Protein AF-A0A6I3UVT5-F1 (afdb_monomer_lite)

Organism: Streptococcus pneumoniae (NCBI:txid1313)

Sequence (71 aa):
MKETVVVLAISTKKERGWIKVSTLNDCWSDLGMHFDKSKFGAVFSAPGLYEVEVINNASFGQNPQYEATQC

Radius of gyration: 11.64 Å; chains: 1; bounding box: 28×25×32 Å

Secondary structure (DSSP, 8-state):
-EEEEEEEEEE-SSSSEEEEEEESSS-SS-EEEEE-HHHHTTTSSSSEEEEEEEEE-PPTTSPP-EEEE--

pLDDT: mean 88.01, std 8.45, range [55.75, 95.81]

Foldseek 3Di:
DKFKWWFPDWDPPDQWIKTWIDGPPDDPDIDMATEHCVPCVVVPPDTGIDTFDWDFPDDPPDDTHIYTDDD

Structure (mmCIF, N/CA/C/O backbone):
data_AF-A0A6I3UVT5-F1
#
_entry.id   AF-A0A6I3UVT5-F1
#
loop_
_atom_site.group_PDB
_atom_site.id
_atom_site.type_symbol
_atom_site.label_atom_id
_atom_site.label_alt_id
_atom_site.label_comp_id
_atom_site.label_asym_id
_atom_site.label_entity_id
_atom_site.label_seq_id
_atom_site.pdbx_PDB_ins_code
_atom_site.Cartn_x
_atom_site.Cartn_y
_atom_site.Cartn_z
_atom_site.occupancy
_atom_site.B_iso_or_equiv
_atom_site.auth_seq_id
_atom_site.auth_comp_id
_atom_site.auth_asym_id
_atom_site.auth_atom_id
_atom_site.pdbx_PDB_model_num
ATOM 1 N N . MET A 1 1 ? -3.411 11.210 -4.399 1.00 74.44 1 MET A N 1
ATOM 2 C CA . MET A 1 1 ? -3.943 10.877 -5.745 1.00 74.44 1 MET A CA 1
ATOM 3 C C . MET A 1 1 ? -4.731 9.590 -5.598 1.00 74.44 1 MET A C 1
ATOM 5 O O . MET A 1 1 ? -4.218 8.704 -4.925 1.00 74.44 1 MET A O 1
ATOM 9 N N . LYS A 1 2 ? -5.955 9.503 -6.136 1.00 84.38 2 LYS A N 1
ATOM 10 C CA . LYS A 1 2 ? -6.721 8.249 -6.111 1.00 84.38 2 LYS A CA 1
ATOM 11 C C . LYS A 1 2 ? -6.179 7.308 -7.172 1.00 84.38 2 LYS A C 1
ATOM 13 O O . LYS A 1 2 ? -6.066 7.703 -8.330 1.00 84.38 2 LYS A O 1
ATOM 18 N N . GLU A 1 3 ? -5.864 6.088 -6.773 1.00 85.31 3 GLU A N 1
ATOM 19 C CA . GLU A 1 3 ? -5.404 5.038 -7.668 1.00 85.31 3 GLU A CA 1
ATOM 20 C C . GLU A 1 3 ? -6.144 3.735 -7.387 1.00 85.31 3 GLU A C 1
ATOM 22 O O . GLU A 1 3 ? -6.413 3.376 -6.240 1.00 85.31 3 GLU A O 1
ATOM 27 N N . THR A 1 4 ? -6.460 3.007 -8.457 1.00 89.19 4 THR A N 1
ATOM 28 C CA . THR A 1 4 ? -6.913 1.622 -8.347 1.00 89.19 4 THR A CA 1
ATOM 29 C C . THR A 1 4 ? -5.696 0.709 -8.404 1.00 89.19 4 THR A C 1
ATOM 31 O O . THR A 1 4 ? -4.960 0.695 -9.392 1.00 89.19 4 THR A O 1
ATOM 34 N N . VAL A 1 5 ? -5.492 -0.063 -7.341 1.00 89.06 5 VAL A N 1
ATOM 35 C CA . VAL A 1 5 ? -4.353 -0.970 -7.187 1.00 89.06 5 VAL A CA 1
ATOM 36 C C . VAL A 1 5 ? -4.828 -2.396 -6.941 1.00 89.06 5 VAL A C 1
ATOM 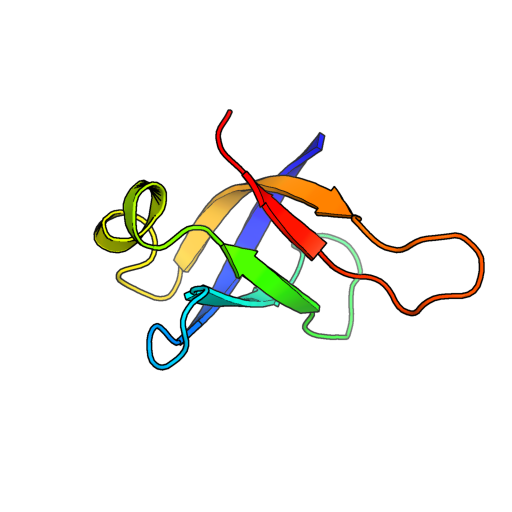38 O O . VAL A 1 5 ? -5.887 -2.633 -6.356 1.00 89.06 5 VAL A O 1
ATOM 41 N N . VAL A 1 6 ? -4.017 -3.365 -7.358 1.00 90.75 6 VAL A N 1
ATOM 42 C CA . VAL A 1 6 ? -4.207 -4.775 -7.008 1.00 90.75 6 VAL A CA 1
ATOM 43 C C . VAL A 1 6 ? -3.372 -5.072 -5.772 1.00 90.75 6 VAL A C 1
ATOM 45 O O . VAL A 1 6 ? -2.147 -5.094 -5.852 1.00 90.75 6 VAL A O 1
ATOM 48 N N . VAL A 1 7 ? -4.005 -5.329 -4.632 1.00 92.94 7 VAL A N 1
ATOM 49 C CA . VAL A 1 7 ? -3.335 -5.813 -3.421 1.00 92.94 7 VAL A CA 1
ATOM 50 C C . VAL A 1 7 ? -3.070 -7.307 -3.567 1.00 92.94 7 VAL A C 1
ATOM 52 O O . VAL A 1 7 ? -3.996 -8.106 -3.684 1.00 92.94 7 VAL A O 1
ATOM 55 N N . LEU A 1 8 ? -1.795 -7.683 -3.538 1.00 92.56 8 LEU A N 1
ATOM 56 C CA . LEU A 1 8 ? -1.315 -9.056 -3.719 1.00 92.56 8 LEU A CA 1
ATOM 57 C C . LEU A 1 8 ? -1.023 -9.751 -2.387 1.00 92.56 8 LEU A C 1
ATOM 59 O O . LEU A 1 8 ? -1.179 -10.963 -2.265 1.00 92.56 8 LEU A O 1
ATOM 63 N N . ALA A 1 9 ? -0.568 -8.995 -1.389 1.00 93.75 9 ALA A N 1
ATOM 64 C CA . ALA A 1 9 ? -0.251 -9.514 -0.065 1.00 93.75 9 ALA A CA 1
ATOM 65 C C . ALA A 1 9 ? -0.412 -8.427 0.994 1.00 93.75 9 ALA A C 1
ATOM 67 O O . ALA A 1 9 ? -0.183 -7.249 0.726 1.00 93.75 9 ALA A O 1
ATOM 68 N N . ILE A 1 10 ? -0.761 -8.842 2.209 1.00 95.31 10 ILE A N 1
ATOM 69 C CA . ILE A 1 10 ? -0.989 -7.953 3.348 1.00 95.31 10 ILE A CA 1
ATOM 70 C C . ILE A 1 10 ? -0.173 -8.462 4.535 1.00 95.31 10 ILE A C 1
ATOM 72 O O . ILE A 1 10 ? -0.138 -9.658 4.823 1.00 95.31 10 ILE A O 1
ATOM 76 N N . SER A 1 11 ? 0.481 -7.547 5.244 1.00 94.50 11 SER A N 1
ATOM 77 C CA . SER A 1 11 ? 1.215 -7.817 6.474 1.00 94.50 11 SER A CA 1
ATOM 78 C C . SER A 1 11 ? 0.837 -6.806 7.549 1.00 94.50 11 SER A C 1
ATOM 80 O O . SER A 1 11 ? 1.003 -5.602 7.385 1.00 94.50 11 SER A O 1
ATOM 82 N N . THR A 1 12 ? 0.378 -7.303 8.693 1.00 92.62 12 THR A N 1
ATOM 83 C CA . THR A 1 12 ? 0.008 -6.492 9.867 1.00 92.62 12 THR A CA 1
ATOM 84 C C . THR A 1 12 ? 0.943 -6.718 11.061 1.00 92.62 12 THR A C 1
ATOM 86 O O . THR A 1 12 ? 0.679 -6.237 12.165 1.00 92.62 12 THR A O 1
ATOM 89 N N . LYS A 1 13 ? 2.062 -7.426 10.840 1.00 89.25 13 LYS A N 1
ATOM 90 C CA . LYS A 1 13 ? 2.994 -7.878 11.890 1.00 89.25 13 LYS A CA 1
ATOM 91 C C . LYS A 1 13 ? 3.760 -6.746 12.584 1.00 89.25 13 LYS A C 1
ATOM 93 O O . LYS A 1 13 ? 4.173 -6.918 13.724 1.00 89.25 13 LYS A O 1
ATOM 98 N N . LYS A 1 14 ? 3.993 -5.622 11.899 1.00 90.06 14 LYS A N 1
ATOM 99 C CA . LYS A 1 14 ? 4.736 -4.462 12.427 1.00 90.06 14 LYS A CA 1
ATOM 100 C C . LYS A 1 14 ? 3.784 -3.386 12.950 1.00 90.06 14 LYS A C 1
ATOM 102 O O . LYS A 1 14 ? 2.570 -3.534 12.840 1.00 90.06 14 LYS A O 1
ATOM 107 N N . GLU A 1 15 ? 4.331 -2.318 13.532 1.00 89.75 15 GLU A N 1
ATOM 108 C CA . GLU A 1 15 ? 3.565 -1.165 14.031 1.00 89.75 15 GLU A CA 1
ATOM 109 C C . GLU A 1 15 ? 2.660 -0.561 12.950 1.00 89.75 15 GLU A C 1
ATOM 111 O O . GLU A 1 15 ? 1.475 -0.342 13.189 1.00 89.75 15 GLU A O 1
ATOM 116 N N . ARG A 1 16 ? 3.194 -0.390 11.738 1.00 92.50 16 ARG A N 1
ATOM 117 C CA . ARG A 1 16 ? 2.424 -0.028 10.547 1.00 92.50 16 ARG A CA 1
ATOM 118 C C . ARG A 1 16 ? 2.073 -1.274 9.746 1.00 92.50 16 ARG A C 1
ATOM 120 O O . ARG A 1 16 ? 2.847 -2.233 9.690 1.00 92.50 16 ARG A O 1
ATOM 127 N N . GLY A 1 17 ? 0.896 -1.248 9.136 1.00 94.44 17 GLY A N 1
ATOM 128 C CA . GLY A 1 17 ? 0.504 -2.242 8.153 1.00 94.44 17 GLY A CA 1
ATOM 129 C C . GLY A 1 17 ? 1.315 -2.057 6.879 1.00 94.44 17 GLY A C 1
ATOM 130 O O . GLY A 1 17 ? 1.815 -0.965 6.604 1.00 94.44 17 GLY A O 1
ATOM 131 N N . TRP A 1 18 ? 1.467 -3.129 6.117 1.00 95.81 18 TRP A N 1
ATOM 132 C CA . TRP A 1 18 ? 2.146 -3.118 4.833 1.00 95.81 18 TRP A CA 1
ATOM 133 C C . TRP A 1 18 ? 1.355 -3.933 3.816 1.00 95.81 18 TRP A C 1
ATOM 135 O O . TRP A 1 18 ? 0.883 -5.027 4.132 1.00 95.81 18 TRP A O 1
ATOM 145 N N . ILE A 1 19 ? 1.227 -3.412 2.602 1.00 94.69 19 ILE A N 1
ATOM 146 C CA . ILE A 1 19 ? 0.630 -4.103 1.463 1.00 94.69 19 ILE A CA 1
ATOM 147 C C . ILE A 1 19 ? 1.623 -4.174 0.311 1.00 94.69 19 ILE A C 1
ATOM 149 O O . ILE A 1 19 ? 2.349 -3.219 0.029 1.00 94.69 19 ILE A O 1
ATOM 153 N N . LYS A 1 20 ? 1.616 -5.318 -0.367 1.00 94.12 20 LYS A N 1
ATOM 154 C CA . LYS A 1 20 ? 2.235 -5.499 -1.674 1.00 94.12 20 LYS A CA 1
ATOM 155 C C . LYS A 1 20 ? 1.186 -5.207 -2.730 1.00 94.12 20 LYS A C 1
ATOM 157 O O . LYS A 1 20 ? 0.132 -5.843 -2.700 1.00 94.12 20 LYS A O 1
ATOM 162 N N . VAL A 1 21 ? 1.469 -4.299 -3.652 1.00 91.75 21 VAL A N 1
ATOM 163 C CA . VAL A 1 21 ? 0.524 -3.903 -4.695 1.00 91.75 21 VAL A CA 1
ATOM 164 C C . VAL A 1 21 ? 1.128 -4.005 -6.087 1.00 91.75 21 VAL A C 1
ATOM 166 O O . VAL A 1 21 ? 2.337 -3.906 -6.257 1.00 91.75 21 VAL A O 1
ATOM 169 N N . SER A 1 22 ? 0.276 -4.177 -7.086 1.00 88.69 22 SER A N 1
ATOM 170 C CA . SER A 1 22 ? 0.603 -3.959 -8.493 1.00 88.69 22 SER A CA 1
ATOM 171 C C . SER A 1 22 ? -0.323 -2.870 -9.029 1.00 88.69 22 SER A C 1
ATOM 173 O O . SER A 1 22 ? -1.526 -2.878 -8.747 1.00 88.69 22 SER A O 1
ATOM 175 N N . THR A 1 23 ? 0.239 -1.890 -9.734 1.00 80.69 23 THR A N 1
ATOM 176 C CA . THR A 1 23 ? -0.547 -0.845 -10.396 1.00 80.69 23 THR A CA 1
ATOM 177 C C . THR A 1 23 ? -1.172 -1.414 -11.664 1.00 80.69 23 THR A C 1
ATOM 179 O O . THR A 1 23 ? -0.572 -2.243 -12.342 1.00 80.69 23 THR A O 1
ATOM 182 N N . LEU A 1 24 ? -2.376 -0.956 -12.007 1.00 74.00 24 LEU A N 1
ATOM 183 C CA . LEU A 1 24 ? -3.086 -1.441 -13.197 1.00 74.00 24 LEU A CA 1
ATOM 184 C C . LEU A 1 24 ? -2.521 -0.905 -14.523 1.00 74.00 24 LEU A C 1
ATOM 186 O O . LEU A 1 24 ? -2.867 -1.427 -15.578 1.00 74.00 24 LEU A O 1
ATOM 190 N N . ASN A 1 25 ? -1.646 0.102 -14.471 1.00 67.69 25 ASN A N 1
ATOM 191 C CA . ASN A 1 25 ? -1.056 0.736 -15.648 1.00 67.69 25 ASN A CA 1
ATOM 192 C C . ASN A 1 25 ? 0.440 0.401 -15.741 1.00 67.69 25 ASN A C 1
ATOM 194 O O . ASN A 1 25 ? 1.165 0.633 -14.771 1.00 67.69 25 ASN A O 1
ATOM 198 N 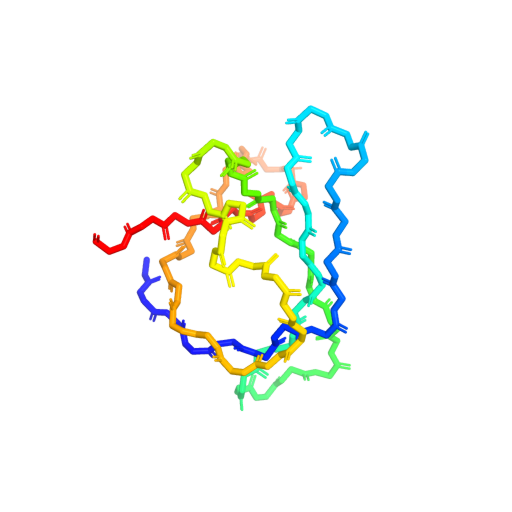N . ASP A 1 26 ? 0.858 -0.139 -16.894 1.00 61.34 26 ASP A N 1
ATOM 199 C CA . ASP A 1 26 ? 2.227 -0.281 -17.432 1.00 61.34 26 ASP A CA 1
ATOM 200 C C . ASP A 1 26 ? 3.379 -0.449 -16.421 1.00 61.34 26 ASP A C 1
ATOM 202 O O . ASP A 1 26 ? 4.459 0.124 -16.577 1.00 61.34 26 ASP A O 1
ATOM 206 N N . CYS A 1 27 ? 3.187 -1.271 -15.389 1.00 65.75 27 CYS A N 1
ATOM 207 C CA . CYS A 1 27 ? 4.207 -1.541 -14.384 1.00 65.75 27 CYS A CA 1
ATOM 208 C C . CYS A 1 27 ? 4.544 -3.028 -14.354 1.00 65.75 27 CYS A C 1
ATOM 210 O O . CYS A 1 27 ? 3.695 -3.880 -14.106 1.00 65.75 27 CYS A O 1
ATOM 212 N N . TRP A 1 28 ? 5.816 -3.334 -14.598 1.00 65.94 28 TRP A N 1
ATOM 213 C CA . TRP A 1 28 ? 6.344 -4.700 -14.593 1.00 65.94 28 TRP A CA 1
ATOM 214 C C . TRP A 1 28 ? 6.739 -5.178 -13.190 1.00 65.94 28 TRP A C 1
ATOM 216 O O . TRP A 1 28 ? 7.126 -6.332 -13.016 1.00 65.94 28 TRP A O 1
ATOM 226 N N . SER A 1 29 ? 6.664 -4.294 -12.192 1.00 73.00 29 SER A N 1
ATOM 227 C CA . SER A 1 29 ? 7.084 -4.554 -10.817 1.00 73.00 29 SER A CA 1
ATOM 228 C C . SER A 1 29 ? 5.950 -4.361 -9.819 1.00 73.00 29 SER A C 1
ATOM 230 O O . SER A 1 29 ? 5.024 -3.579 -10.021 1.00 73.00 29 SER A O 1
ATOM 232 N N . ASP A 1 30 ? 6.064 -5.056 -8.696 1.00 79.31 30 ASP A N 1
ATOM 233 C CA . ASP A 1 30 ? 5.257 -4.780 -7.519 1.00 79.31 30 ASP A CA 1
ATOM 234 C C . ASP A 1 30 ? 5.817 -3.594 -6.714 1.00 79.31 30 ASP A C 1
ATOM 236 O O . ASP A 1 30 ? 7.005 -3.276 -6.756 1.00 79.31 30 ASP A O 1
ATOM 240 N N . LEU A 1 31 ? 4.932 -2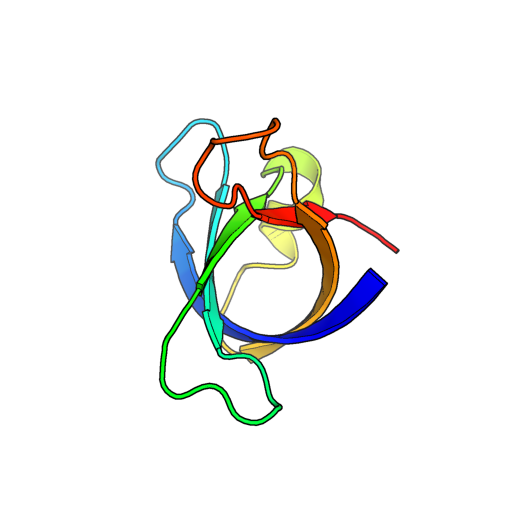.914 -5.989 1.00 87.56 31 LEU A N 1
ATOM 241 C CA . LEU A 1 31 ? 5.247 -1.824 -5.072 1.00 87.56 31 LEU A CA 1
ATOM 242 C C . LEU A 1 31 ? 4.847 -2.211 -3.648 1.00 87.56 31 LEU A C 1
ATOM 244 O O . LEU A 1 31 ? 3.951 -3.026 -3.422 1.00 87.56 31 LEU A O 1
ATOM 248 N N . GLY A 1 32 ? 5.513 -1.607 -2.668 1.00 91.12 32 GLY A N 1
ATOM 249 C CA . GLY A 1 32 ? 5.168 -1.733 -1.257 1.00 91.12 32 GLY A CA 1
ATOM 250 C C . GLY A 1 32 ? 4.587 -0.431 -0.727 1.00 91.12 32 GLY A C 1
ATOM 251 O O . GLY A 1 32 ? 5.181 0.626 -0.934 1.00 91.12 32 GLY A O 1
ATOM 252 N N . MET A 1 33 ? 3.469 -0.505 -0.008 1.00 93.50 33 MET A N 1
ATOM 253 C CA . MET A 1 33 ? 2.849 0.658 0.632 1.00 93.50 33 MET A CA 1
ATOM 254 C C . MET A 1 33 ? 2.596 0.376 2.109 1.00 93.50 33 MET A C 1
ATOM 256 O O . MET A 1 33 ? 2.172 -0.721 2.478 1.00 93.50 33 MET A O 1
ATOM 260 N N . HIS A 1 34 ? 2.847 1.364 2.963 1.00 95.44 34 HIS A N 1
ATOM 261 C CA . HIS A 1 34 ? 2.439 1.295 4.364 1.00 95.44 34 HIS A CA 1
ATOM 262 C C . HIS A 1 34 ? 1.001 1.782 4.548 1.00 95.44 34 HIS A C 1
ATOM 264 O O . HIS A 1 34 ? 0.490 2.543 3.735 1.00 95.44 34 HIS A O 1
ATOM 270 N N . PHE A 1 35 ? 0.354 1.363 5.634 1.00 94.56 35 PHE A N 1
ATOM 271 C CA . PHE A 1 35 ? -0.960 1.868 6.028 1.00 94.56 35 PHE A CA 1
ATOM 272 C C . PHE A 1 35 ? -1.126 1.885 7.552 1.00 94.56 35 PHE A C 1
ATOM 274 O O . PHE A 1 35 ? -0.458 1.146 8.286 1.00 94.56 35 PHE A O 1
ATOM 281 N N . ASP A 1 36 ? -2.042 2.719 8.039 1.00 93.50 36 ASP A N 1
ATOM 282 C CA . ASP A 1 36 ? -2.447 2.751 9.446 1.00 93.50 36 ASP A CA 1
ATOM 283 C C . ASP A 1 36 ? -3.408 1.591 9.756 1.00 93.50 36 ASP A C 1
ATOM 285 O O . ASP A 1 36 ? -4.537 1.536 9.264 1.00 93.50 36 ASP A O 1
ATOM 289 N N . LYS A 1 37 ? -2.976 0.648 10.600 1.00 92.38 37 LYS A N 1
ATOM 290 C CA . LYS A 1 37 ? -3.783 -0.532 10.949 1.00 92.38 37 LYS A CA 1
ATOM 291 C C . LYS A 1 37 ? -5.081 -0.182 11.669 1.00 92.38 37 LYS A C 1
ATOM 293 O O . LYS A 1 37 ? -6.052 -0.916 11.512 1.00 92.38 37 LYS A O 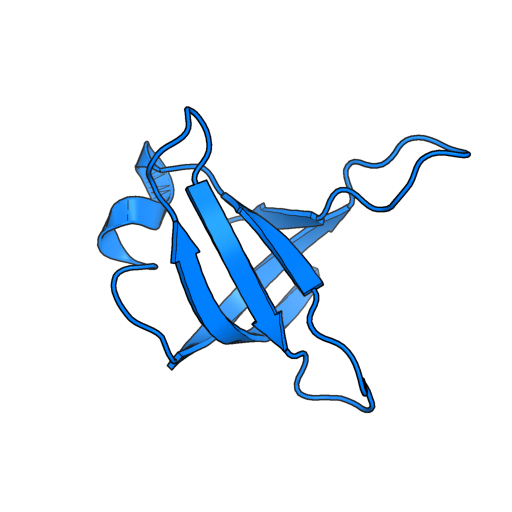1
ATOM 298 N N . SER A 1 38 ? -5.101 0.900 12.446 1.00 90.62 38 SER A N 1
ATOM 299 C CA . SER A 1 38 ? -6.298 1.317 13.183 1.00 90.62 38 SER A CA 1
ATOM 300 C C . SER A 1 38 ? -7.408 1.785 12.242 1.00 90.62 38 SER A C 1
ATOM 302 O O . SER A 1 38 ? -8.584 1.584 12.530 1.00 90.62 38 SER A O 1
ATOM 304 N N . LYS A 1 39 ? -7.025 2.339 11.085 1.00 88.88 39 LYS A N 1
ATOM 305 C CA . LYS A 1 39 ? -7.946 2.864 10.071 1.00 88.88 39 LYS A CA 1
ATOM 306 C C . LYS A 1 39 ? -8.304 1.829 9.008 1.00 88.88 39 LYS A C 1
ATOM 308 O O . LYS A 1 39 ? -9.461 1.727 8.622 1.00 88.88 39 LYS A O 1
ATOM 313 N N . PHE A 1 40 ? -7.330 1.036 8.555 1.00 90.00 40 PHE A N 1
ATOM 314 C CA . PHE A 1 40 ? -7.500 0.149 7.395 1.00 90.00 40 PHE A CA 1
ATOM 315 C C . PHE A 1 40 ? -7.448 -1.345 7.714 1.00 90.00 40 PHE A C 1
ATOM 317 O O . PHE A 1 40 ? -7.546 -2.158 6.799 1.00 90.00 40 PHE A O 1
ATOM 324 N N . GLY A 1 41 ? -7.314 -1.744 8.983 1.00 83.31 41 GLY A N 1
ATOM 325 C CA . GLY A 1 41 ? -7.190 -3.156 9.363 1.00 83.31 41 GLY A CA 1
ATOM 326 C C . GLY A 1 41 ? -8.363 -4.036 8.914 1.00 83.31 41 GLY A C 1
ATOM 327 O O . GLY A 1 41 ? -8.154 -5.195 8.575 1.00 83.31 41 GLY A O 1
ATOM 328 N N . ALA A 1 42 ? -9.580 -3.485 8.860 1.00 87.12 42 ALA A N 1
ATOM 329 C CA . ALA A 1 42 ? -10.752 -4.188 8.331 1.00 87.12 42 ALA A CA 1
ATOM 330 C C . ALA A 1 42 ? -10.834 -4.159 6.790 1.00 87.12 42 ALA A C 1
ATOM 332 O O . ALA A 1 42 ? -11.384 -5.078 6.184 1.00 87.12 42 ALA A O 1
ATOM 333 N N . VAL A 1 43 ? -10.274 -3.120 6.159 1.00 89.69 43 VAL A N 1
ATOM 334 C CA . VAL A 1 43 ? -10.298 -2.914 4.701 1.00 89.69 43 VAL A CA 1
ATOM 335 C C . VAL A 1 43 ? -9.306 -3.854 4.018 1.00 89.69 43 VAL A C 1
ATOM 337 O O . VAL A 1 43 ? -9.682 -4.649 3.156 1.00 89.69 43 VAL A O 1
ATOM 340 N N . PHE A 1 44 ? -8.044 -3.825 4.448 1.00 91.31 44 PHE A N 1
ATOM 341 C CA . PHE A 1 44 ? -7.001 -4.722 3.953 1.00 91.31 44 PHE A CA 1
ATOM 342 C C . PHE A 1 44 ? -7.042 -6.051 4.709 1.00 91.31 44 PHE A C 1
ATOM 344 O O . PHE A 1 44 ? -6.152 -6.370 5.496 1.00 91.31 44 PHE A O 1
ATOM 351 N N . SER A 1 45 ? -8.100 -6.824 4.472 1.00 89.44 45 SER A N 1
ATOM 352 C CA . SER A 1 45 ? -8.309 -8.155 5.055 1.00 89.44 45 SER A CA 1
ATOM 353 C C . SER A 1 45 ? -8.080 -9.299 4.061 1.00 89.44 45 SER A C 1
ATOM 355 O O . SER A 1 45 ? -7.851 -10.431 4.487 1.00 89.44 45 SER A O 1
ATOM 357 N N . ALA A 1 46 ? -8.073 -9.015 2.754 1.00 93.12 46 ALA A N 1
ATOM 358 C CA . ALA A 1 46 ? -7.827 -9.996 1.700 1.00 93.12 46 ALA A CA 1
ATOM 359 C C . ALA A 1 46 ? -7.108 -9.370 0.485 1.00 93.12 46 ALA A C 1
ATOM 361 O O . ALA A 1 46 ? -7.209 -8.167 0.262 1.00 93.12 46 ALA A O 1
ATOM 362 N N . PRO A 1 47 ? -6.370 -10.153 -0.320 1.00 93.62 47 PRO A N 1
ATOM 363 C CA . PRO A 1 47 ? -5.906 -9.704 -1.633 1.00 93.62 47 PRO A CA 1
ATOM 364 C C . PRO A 1 47 ? -7.083 -9.359 -2.560 1.00 93.62 47 PRO A C 1
ATOM 366 O O . PRO A 1 47 ? -8.130 -10.005 -2.495 1.00 93.62 47 PRO A O 1
ATOM 369 N N . GLY A 1 48 ? -6.918 -8.374 -3.443 1.00 92.38 48 GLY A N 1
ATOM 370 C CA . GLY A 1 48 ? -7.993 -7.931 -4.335 1.00 92.38 48 GLY A CA 1
ATOM 371 C C . GLY A 1 48 ? -7.759 -6.566 -4.976 1.00 92.38 48 GLY A C 1
ATOM 372 O O . GLY A 1 48 ? -6.668 -6.008 -4.890 1.00 92.38 48 GLY A O 1
ATOM 373 N N . LEU A 1 49 ? -8.792 -6.035 -5.629 1.00 92.44 49 LEU A N 1
ATOM 374 C CA . LEU A 1 49 ? -8.794 -4.684 -6.194 1.00 92.44 49 LEU A CA 1
ATOM 375 C C . LEU A 1 49 ? -9.248 -3.675 -5.141 1.00 92.44 49 LEU A C 1
ATOM 377 O O . LEU A 1 49 ? -10.296 -3.856 -4.523 1.00 92.44 49 LEU A O 1
ATOM 381 N N . TYR A 1 50 ? -8.471 -2.610 -4.974 1.00 91.00 50 TYR A N 1
ATOM 382 C CA . TYR A 1 50 ? -8.741 -1.545 -4.017 1.00 91.00 50 TYR A CA 1
ATOM 383 C C . TYR A 1 50 ? -8.588 -0.184 -4.683 1.00 91.00 50 TYR A C 1
ATOM 385 O O . TYR A 1 50 ? -7.640 0.041 -5.435 1.00 91.00 50 TYR A O 1
ATOM 393 N N . GLU A 1 51 ? -9.494 0.736 -4.364 1.00 90.56 51 GLU A N 1
ATOM 394 C CA . GLU A 1 51 ? -9.286 2.160 -4.609 1.00 90.56 51 GLU A CA 1
ATOM 395 C C . GLU A 1 51 ? -8.651 2.769 -3.359 1.00 90.56 51 GLU A C 1
ATOM 397 O O . GLU A 1 51 ? -9.188 2.654 -2.255 1.00 90.56 51 GLU A O 1
ATOM 402 N N . VAL A 1 52 ? -7.476 3.369 -3.523 1.00 88.12 52 VAL A N 1
ATOM 403 C CA . VAL A 1 52 ? -6.703 3.953 -2.425 1.00 88.12 52 VAL A CA 1
ATOM 404 C C . VAL A 1 52 ? -6.252 5.352 -2.798 1.00 88.12 52 VAL A C 1
ATOM 406 O O . VAL A 1 52 ? -5.962 5.639 -3.960 1.00 88.12 52 VAL A O 1
ATOM 409 N N . GLU A 1 53 ? -6.144 6.228 -1.805 1.00 90.81 53 GLU A N 1
ATOM 410 C CA . GLU A 1 53 ? -5.324 7.417 -1.981 1.00 90.81 53 GLU A CA 1
ATOM 411 C C . GLU A 1 53 ? -3.875 7.079 -1.674 1.00 90.81 53 GLU A C 1
ATOM 413 O O . GLU A 1 53 ? -3.577 6.450 -0.664 1.00 90.81 53 GLU A O 1
ATOM 418 N N . VAL A 1 54 ? -2.970 7.480 -2.563 1.00 88.88 54 VAL A N 1
ATOM 419 C CA . VAL A 1 54 ? -1.536 7.251 -2.393 1.00 88.88 54 VAL A CA 1
ATOM 420 C C . VAL A 1 54 ? -0.831 8.574 -2.141 1.00 88.88 54 VAL A C 1
ATOM 422 O O . VAL A 1 54 ? -1.042 9.561 -2.863 1.00 88.88 54 VAL A O 1
ATOM 425 N N . ILE A 1 55 ? 0.044 8.565 -1.136 1.00 91.88 55 ILE A N 1
ATOM 426 C CA . ILE A 1 55 ? 1.039 9.608 -0.880 1.00 91.88 55 ILE A CA 1
ATOM 427 C C . ILE A 1 55 ? 2.445 9.000 -0.918 1.00 91.88 55 ILE A C 1
ATOM 429 O O . ILE A 1 55 ? 2.640 7.844 -0.546 1.00 91.88 55 ILE A O 1
ATOM 433 N N . ASN A 1 56 ? 3.437 9.775 -1.359 1.00 91.25 56 ASN A N 1
ATOM 434 C CA . ASN A 1 56 ? 4.851 9.418 -1.247 1.00 91.25 56 ASN A CA 1
ATOM 435 C C . ASN A 1 56 ? 5.501 10.325 -0.199 1.00 91.25 56 ASN A C 1
ATOM 437 O O . ASN A 1 56 ? 5.696 11.512 -0.448 1.00 91.25 56 ASN A O 1
ATOM 441 N N . ASN A 1 57 ? 5.849 9.762 0.957 1.00 92.12 57 ASN A N 1
ATOM 442 C CA . ASN A 1 57 ? 6.458 10.492 2.071 1.00 92.12 57 ASN A CA 1
ATOM 443 C C . ASN A 1 57 ? 7.989 10.622 1.954 1.00 92.12 57 ASN A C 1
ATOM 445 O O . ASN A 1 57 ? 8.650 11.064 2.895 1.00 92.12 57 ASN A O 1
ATOM 449 N N . ALA A 1 58 ? 8.584 10.204 0.833 1.00 92.19 58 ALA A N 1
ATOM 450 C CA . ALA A 1 58 ? 10.022 10.312 0.632 1.00 92.19 58 ALA A CA 1
ATOM 451 C C . ALA A 1 58 ? 10.464 11.781 0.564 1.00 92.19 58 ALA A C 1
ATOM 453 O O . ALA A 1 58 ? 9.927 12.580 -0.200 1.00 92.19 58 ALA A O 1
ATOM 454 N N . SER A 1 59 ? 11.490 12.127 1.341 1.00 93.19 59 SER A N 1
ATOM 455 C CA . SER A 1 59 ? 12.192 13.405 1.190 1.00 93.19 59 SER A CA 1
ATOM 456 C C . SER A 1 59 ? 13.093 13.399 -0.049 1.00 93.19 59 SER A C 1
ATOM 458 O O . SER A 1 59 ? 13.402 12.343 -0.605 1.00 93.19 59 SER A O 1
ATOM 460 N N . PHE A 1 60 ? 13.552 14.578 -0.477 1.00 91.75 60 PHE A N 1
ATOM 461 C CA . PHE A 1 60 ? 14.460 14.697 -1.618 1.00 91.75 60 PHE A CA 1
ATOM 462 C C . PHE A 1 60 ? 15.705 13.805 -1.447 1.00 91.75 60 PHE A C 1
ATOM 464 O O . PHE A 1 60 ? 16.362 13.833 -0.406 1.00 91.75 60 PHE A O 1
ATOM 471 N N . GLY A 1 61 ? 16.010 12.998 -2.469 1.00 93.44 61 GLY A N 1
ATOM 472 C CA . GLY A 1 61 ? 17.133 12.054 -2.465 1.00 93.44 61 GLY A CA 1
ATOM 473 C C . GLY A 1 61 ? 16.886 10.729 -1.730 1.00 93.44 61 GLY A C 1
ATOM 474 O O . GLY A 1 61 ? 17.800 9.912 -1.658 1.00 93.44 61 GLY A O 1
ATOM 475 N N . GLN A 1 62 ? 15.686 10.490 -1.191 1.00 92.81 62 GLN A N 1
ATOM 476 C CA . GLN A 1 62 ? 15.316 9.216 -0.563 1.00 92.81 62 GLN A CA 1
ATOM 477 C C . GLN A 1 62 ? 14.571 8.297 -1.534 1.00 92.81 62 GLN A C 1
ATOM 479 O O . GLN A 1 62 ? 13.915 8.748 -2.473 1.00 92.81 62 GLN A O 1
ATOM 484 N N . ASN A 1 63 ? 14.628 6.992 -1.260 1.00 88.00 63 ASN A N 1
ATOM 485 C CA . ASN A 1 63 ? 13.778 6.024 -1.947 1.00 88.00 63 ASN A CA 1
ATOM 486 C C . ASN A 1 63 ? 12.295 6.319 -1.668 1.00 88.00 63 ASN A C 1
ATOM 488 O O . ASN A 1 63 ? 11.981 6.773 -0.563 1.00 88.00 63 ASN A O 1
ATOM 492 N N . PRO A 1 64 ? 11.386 6.018 -2.613 1.00 88.19 64 PRO A N 1
ATOM 493 C CA . PRO A 1 64 ? 9.953 6.200 -2.419 1.00 88.19 64 PRO A CA 1
ATOM 494 C C . PRO A 1 64 ? 9.436 5.519 -1.149 1.00 88.19 64 PRO A C 1
ATOM 496 O O . PRO A 1 64 ? 9.777 4.372 -0.852 1.00 88.19 64 PRO A O 1
ATOM 499 N N . GLN A 1 65 ? 8.585 6.226 -0.412 1.00 92.12 65 GLN A N 1
ATOM 500 C CA . GLN A 1 65 ? 7.945 5.740 0.808 1.00 92.12 65 GLN A CA 1
ATOM 501 C C . GLN A 1 65 ? 6.440 5.908 0.665 1.00 92.12 65 GLN A C 1
ATOM 503 O O . GLN A 1 65 ? 5.848 6.856 1.184 1.00 92.12 65 GLN A O 1
ATOM 508 N N . TYR A 1 66 ? 5.837 4.995 -0.092 1.00 92.25 66 TYR A N 1
ATOM 509 C CA . TYR A 1 66 ? 4.413 5.045 -0.373 1.00 92.25 66 TYR A CA 1
ATOM 510 C C . TYR A 1 66 ? 3.576 4.679 0.850 1.00 92.25 66 TYR A C 1
ATOM 512 O O . TYR A 1 66 ? 3.901 3.764 1.618 1.00 92.25 66 TYR A O 1
ATOM 520 N N . GLU A 1 67 ? 2.463 5.380 0.993 1.00 93.06 67 GLU A N 1
ATOM 521 C CA . GLU A 1 67 ? 1.458 5.129 2.009 1.00 93.06 67 GLU A CA 1
ATOM 522 C C . GLU A 1 67 ? 0.063 5.191 1.397 1.00 93.06 67 GLU A C 1
ATOM 524 O O . GLU A 1 67 ? -0.249 6.110 0.638 1.00 93.06 67 GLU A O 1
ATOM 529 N N . ALA A 1 68 ? -0.753 4.195 1.744 1.00 92.56 68 ALA A N 1
ATOM 530 C CA . ALA A 1 68 ? -2.171 4.172 1.442 1.00 92.56 68 ALA A CA 1
ATOM 531 C C . ALA A 1 68 ? -2.928 4.969 2.513 1.00 92.56 68 ALA A C 1
ATOM 533 O O . ALA A 1 68 ? -2.871 4.653 3.707 1.00 92.56 68 ALA A O 1
ATOM 534 N N . THR A 1 69 ? -3.636 6.000 2.070 1.00 89.31 69 THR A N 1
ATOM 535 C CA . THR A 1 69 ? -4.479 6.884 2.872 1.00 89.31 69 THR A CA 1
ATOM 536 C C . THR A 1 69 ? -5.941 6.777 2.446 1.00 89.31 69 THR A C 1
ATOM 538 O O . THR A 1 69 ? -6.299 6.071 1.500 1.00 89.31 69 THR A O 1
ATOM 541 N N . GLN A 1 70 ? -6.814 7.437 3.205 1.00 76.12 70 GLN A N 1
ATOM 542 C CA . GLN A 1 70 ? -8.251 7.412 2.965 1.00 76.12 70 GLN A CA 1
ATOM 543 C C . GLN A 1 70 ? 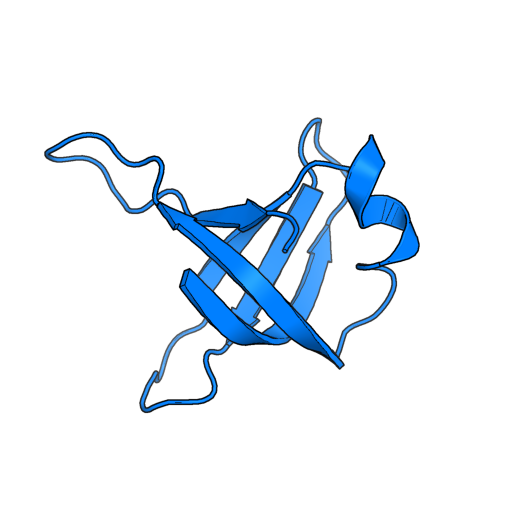-8.608 8.516 1.970 1.00 76.12 70 GLN A C 1
ATOM 545 O O . GLN A 1 70 ? -7.990 9.577 2.020 1.00 76.12 70 GLN A O 1
ATOM 550 N N . CYS A 1 71 ? -9.598 8.242 1.117 1.00 55.75 71 CYS A N 1
ATOM 551 C CA . CYS A 1 71 ? -10.353 9.266 0.394 1.00 55.75 71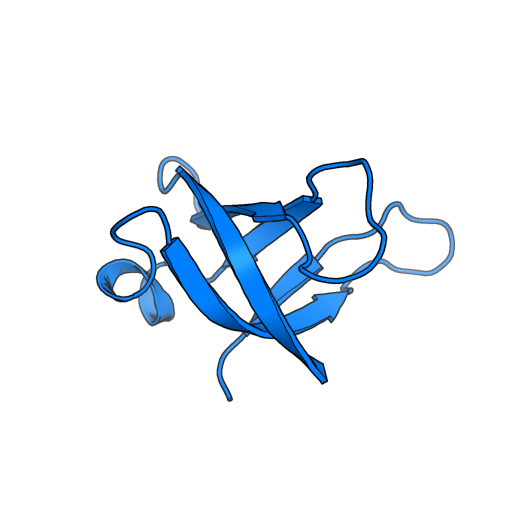 CYS A CA 1
ATOM 552 C C . CYS A 1 71 ? -11.131 10.187 1.342 1.00 55.75 71 CYS A C 1
ATOM 554 O O . CYS A 1 71 ? -11.569 9.689 2.408 1.00 55.75 71 CYS A O 1
#